Protein AF-A0A971GXN0-F1 (afdb_monomer)

Radius of gyration: 14.14 Å; Cα contacts (8 Å, |Δi|>4): 19; chains: 1; bounding box: 38×12×38 Å

Solvent-accessible surface area (backbone atoms only — not comparable to full-atom values): 3401 Å² total; per-residue (Å²): 125,65,71,60,56,55,50,52,51,51,50,50,52,48,53,52,52,49,52,50,46,53,49,38,62,73,68,70,49,57,69,68,57,53,49,51,51,49,54,54,47,51,52,51,50,50,52,47,50,52,58,60,48,61,71,68,70,79,120

Sequence (59 aa):
MENSFLLEEIKNEIEDKRKALNQLILVDADKEDILKFSIELDRLIDKYYSLKLNKKQSR

Secondary structure (DSSP, 8-state):
-HHHHHHHHHHHHHHHHHHHHHHHHHTT--HHHHHHHHHHHHHHHHHHHHHHHHTTS--

pLDDT: mean 80.1, std 12.13, range [42.78, 90.44]

Structure (mmCIF, N/CA/C/O backbone):
data_AF-A0A971GXN0-F1
#
_entry.id   AF-A0A971GXN0-F1
#
loop_
_atom_site.group_PDB
_atom_site.id
_atom_site.type_symbol
_atom_site.label_atom_id
_atom_site.label_alt_id
_atom_site.label_comp_id
_atom_site.label_asym_id
_atom_site.label_entity_id
_atom_site.label_seq_id
_atom_site.pdbx_PDB_ins_code
_atom_site.Cartn_x
_atom_site.Cartn_y
_atom_site.Cartn_z
_atom_site.occupancy
_atom_site.B_iso_or_equiv
_atom_site.auth_seq_id
_atom_site.auth_comp_id
_atom_site.auth_asym_id
_atom_site.auth_atom_id
_atom_site.pdbx_PDB_model_num
ATOM 1 N N . MET A 1 1 ? -10.366 -6.571 20.924 1.00 50.69 1 MET A N 1
ATOM 2 C CA . MET A 1 1 ? -9.030 -5.931 20.803 1.00 50.69 1 MET A CA 1
ATOM 3 C C . MET A 1 1 ? -8.477 -6.067 19.380 1.00 50.69 1 MET A C 1
ATOM 5 O O . MET A 1 1 ? -7.525 -5.374 19.054 1.00 50.69 1 MET A O 1
ATOM 9 N N . GLU A 1 2 ? -9.095 -6.878 18.508 1.00 57.03 2 GLU A N 1
ATOM 10 C CA . GLU A 1 2 ? -8.532 -7.252 17.199 1.00 57.03 2 GLU A CA 1
ATOM 11 C C . GLU A 1 2 ? -8.464 -6.147 16.133 1.00 57.03 2 GLU A C 1
ATOM 13 O O . GLU A 1 2 ? -7.547 -6.133 15.319 1.00 57.03 2 GLU A O 1
ATOM 18 N N . ASN A 1 3 ? -9.381 -5.177 16.130 1.00 61.91 3 ASN A N 1
ATOM 19 C CA . ASN A 1 3 ? -9.463 -4.223 15.013 1.00 61.91 3 ASN A CA 1
ATOM 20 C C . ASN A 1 3 ? -8.326 -3.190 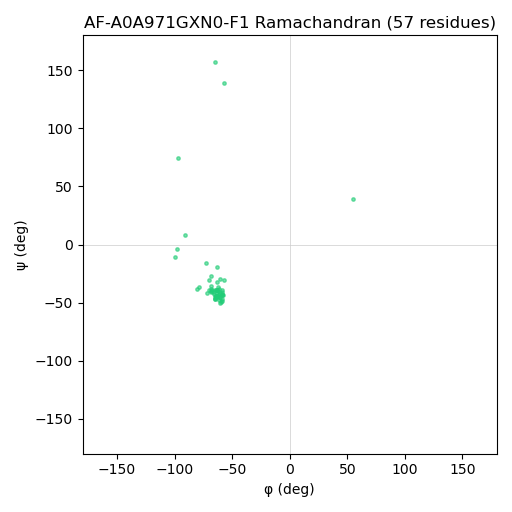14.958 1.00 61.91 3 ASN A C 1
ATOM 22 O O . ASN A 1 3 ? -8.192 -2.497 13.955 1.00 61.91 3 ASN A O 1
ATOM 26 N N . SER A 1 4 ? -7.558 -3.008 16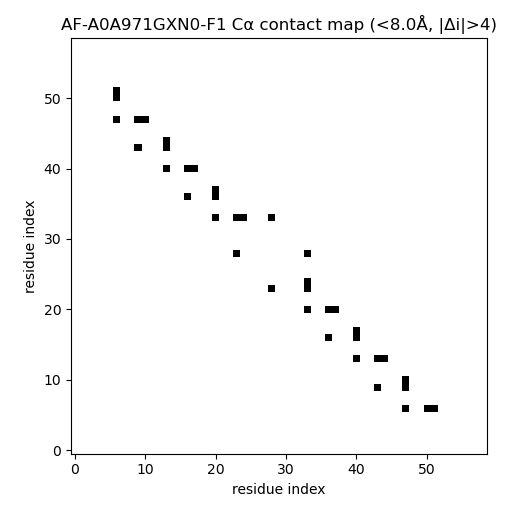.034 1.00 70.62 4 SER A N 1
ATOM 27 C CA . SER A 1 4 ? -6.411 -2.088 16.013 1.00 70.62 4 SER A CA 1
ATOM 28 C C 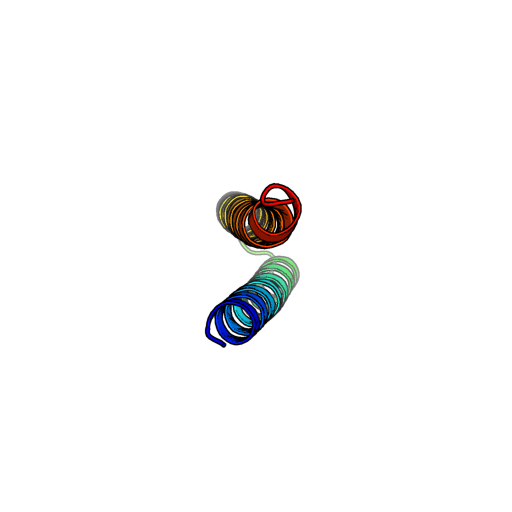. SER A 1 4 ? -5.193 -2.739 15.361 1.00 70.62 4 SER A C 1
ATOM 30 O O . SER A 1 4 ? -4.519 -2.084 14.577 1.00 70.62 4 SER A O 1
ATOM 32 N N . PHE A 1 5 ? -4.984 -4.033 15.614 1.00 76.50 5 PHE A N 1
ATOM 33 C CA . PHE A 1 5 ? -3.910 -4.820 15.011 1.00 76.50 5 PHE A CA 1
ATOM 34 C C . PHE A 1 5 ? -4.104 -4.953 13.494 1.00 76.50 5 PHE A C 1
ATOM 36 O O . PHE A 1 5 ? -3.210 -4.620 12.729 1.00 76.50 5 PHE A O 1
ATOM 43 N N . LEU A 1 6 ? -5.324 -5.284 13.054 1.00 79.31 6 LEU A N 1
ATOM 44 C CA . LEU A 1 6 ? -5.686 -5.357 11.630 1.00 79.31 6 LEU A CA 1
ATOM 45 C C . LEU A 1 6 ? -5.480 -4.035 10.873 1.00 79.31 6 LEU A C 1
ATOM 47 O O . LEU A 1 6 ? -5.057 -4.035 9.722 1.00 79.31 6 LEU A O 1
ATOM 51 N N . LEU A 1 7 ? -5.793 -2.895 11.498 1.00 80.81 7 LEU A N 1
ATOM 52 C CA . LEU A 1 7 ? -5.555 -1.587 10.879 1.00 80.81 7 LEU A CA 1
ATOM 53 C C . LEU A 1 7 ? -4.058 -1.286 10.769 1.00 80.81 7 LEU A C 1
ATOM 55 O O . LEU A 1 7 ? -3.630 -0.700 9.779 1.00 80.81 7 LEU A O 1
ATOM 59 N N . GLU A 1 8 ? -3.274 -1.669 11.773 1.00 84.62 8 GLU A N 1
ATOM 60 C CA . GLU A 1 8 ? -1.827 -1.471 11.775 1.00 84.62 8 GLU A CA 1
ATOM 61 C C . GLU A 1 8 ? -1.133 -2.354 10.730 1.00 84.62 8 GLU A C 1
ATOM 63 O O . GLU A 1 8 ? -0.292 -1.854 9.987 1.00 84.62 8 GLU A O 1
ATOM 68 N N . GLU A 1 9 ? -1.560 -3.611 10.577 1.00 86.00 9 GLU A N 1
ATOM 69 C CA . GLU A 1 9 ? -1.082 -4.499 9.510 1.00 86.00 9 GLU A CA 1
ATOM 70 C C . GLU A 1 9 ? -1.390 -3.945 8.120 1.00 86.00 9 GLU A C 1
ATOM 72 O O . GLU A 1 9 ? -0.479 -3.794 7.310 1.00 86.00 9 GLU A O 1
ATOM 77 N N . ILE A 1 10 ? -2.639 -3.542 7.859 1.00 86.38 10 ILE A N 1
ATOM 78 C CA . ILE A 1 10 ? -3.009 -2.979 6.551 1.00 86.38 10 ILE A CA 1
ATOM 79 C C . ILE A 1 10 ? -2.230 -1.688 6.278 1.00 86.38 10 ILE A C 1
ATOM 81 O O . ILE A 1 10 ? -1.832 -1.424 5.145 1.00 86.38 10 ILE A O 1
ATOM 85 N N . LYS A 1 11 ? -1.985 -0.872 7.307 1.00 86.19 11 LYS A N 1
ATOM 86 C CA . LYS A 1 11 ? -1.166 0.333 7.167 1.00 86.19 11 LYS A CA 1
ATOM 87 C C . LYS A 1 11 ? 0.281 -0.014 6.799 1.00 86.19 11 LYS A C 1
ATOM 89 O O . LYS A 1 11 ? 0.823 0.622 5.896 1.00 86.19 11 LYS A O 1
ATOM 94 N N . ASN A 1 12 ? 0.877 -1.010 7.454 1.00 89.88 12 ASN A N 1
ATOM 95 C CA . ASN A 1 12 ? 2.221 -1.484 7.123 1.00 89.88 12 ASN A CA 1
ATOM 96 C C . ASN A 1 12 ? 2.277 -2.036 5.691 1.00 89.88 12 ASN A C 1
ATOM 98 O O . ASN A 1 12 ? 3.153 -1.635 4.930 1.00 89.88 12 ASN A O 1
ATOM 102 N N . GLU A 1 13 ? 1.294 -2.840 5.271 1.00 88.31 13 GLU A N 1
ATOM 103 C CA . GLU A 1 13 ? 1.198 -3.333 3.889 1.00 88.31 13 GLU A CA 1
ATOM 104 C C . GLU A 1 13 ? 1.104 -2.194 2.860 1.00 88.31 13 GLU A C 1
ATOM 106 O O . GLU A 1 13 ? 1.746 -2.252 1.808 1.00 88.31 13 GLU A O 1
ATOM 111 N N . ILE A 1 14 ? 0.335 -1.136 3.154 1.00 89.00 14 ILE A N 1
ATOM 112 C CA . ILE A 1 14 ? 0.248 0.054 2.294 1.00 89.00 14 ILE A CA 1
ATOM 113 C C . ILE A 1 14 ? 1.614 0.745 2.197 1.00 89.00 14 ILE A C 1
ATOM 115 O O . ILE A 1 14 ? 2.017 1.142 1.102 1.00 89.00 14 ILE A O 1
ATOM 119 N N . GLU A 1 15 ? 2.335 0.904 3.310 1.00 89.88 15 GLU A N 1
ATOM 120 C CA . GLU A 1 15 ? 3.664 1.524 3.304 1.00 89.88 15 GLU A CA 1
ATOM 121 C C . GLU A 1 15 ? 4.695 0.691 2.535 1.00 89.88 15 GLU A C 1
ATOM 123 O O . GLU A 1 15 ? 5.448 1.255 1.735 1.00 89.88 15 GLU A O 1
ATOM 128 N N . ASP A 1 16 ? 4.704 -0.631 2.707 1.00 90.44 16 ASP A N 1
ATOM 129 C CA . ASP A 1 16 ? 5.608 -1.523 1.978 1.00 90.44 16 ASP A CA 1
ATOM 130 C C . ASP A 1 16 ? 5.320 -1.525 0.476 1.00 90.44 16 ASP A C 1
ATOM 132 O O . ASP A 1 16 ? 6.231 -1.312 -0.330 1.00 90.44 16 ASP A O 1
ATOM 136 N N . LYS A 1 17 ? 4.051 -1.648 0.066 1.00 86.12 17 LYS A N 1
ATOM 137 C CA . LYS A 1 17 ? 3.690 -1.546 -1.357 1.00 86.12 17 LYS A CA 1
ATOM 138 C C . LYS A 1 17 ? 3.994 -0.165 -1.933 1.00 86.12 17 LYS A C 1
ATOM 140 O O . LYS A 1 17 ? 4.370 -0.069 -3.099 1.00 86.12 17 LYS A O 1
ATOM 145 N N . ARG A 1 18 ? 3.897 0.906 -1.139 1.00 87.62 18 ARG A N 1
ATOM 146 C CA . ARG A 1 18 ? 4.228 2.266 -1.591 1.00 87.62 18 ARG A CA 1
ATOM 147 C C . ARG A 1 18 ? 5.729 2.429 -1.802 1.00 87.62 18 ARG A C 1
ATOM 149 O O . ARG A 1 18 ? 6.142 3.058 -2.775 1.00 87.62 18 ARG A O 1
ATOM 156 N N . LYS A 1 19 ? 6.551 1.836 -0.932 1.00 89.12 19 LYS A N 1
ATOM 157 C CA . LYS A 1 19 ? 8.004 1.756 -1.136 1.00 89.12 19 LYS A CA 1
ATOM 158 C C . LYS A 1 19 ? 8.342 0.940 -2.381 1.00 89.12 19 LYS A C 1
ATOM 160 O O . LYS A 1 19 ? 9.157 1.401 -3.173 1.00 89.12 19 LYS A O 1
ATOM 165 N N . ALA A 1 20 ? 7.694 -0.207 -2.585 1.00 86.75 20 ALA A N 1
ATOM 166 C CA . ALA A 1 20 ? 7.889 -1.036 -3.774 1.00 86.75 20 ALA A CA 1
ATOM 167 C C . ALA A 1 20 ? 7.513 -0.287 -5.065 1.00 86.75 20 ALA A C 1
ATOM 169 O O . ALA A 1 20 ? 8.302 -0.269 -6.003 1.00 86.75 20 ALA A O 1
ATOM 170 N N . LEU A 1 21 ? 6.373 0.413 -5.085 1.00 85.56 21 LEU A N 1
ATOM 171 C CA . LEU A 1 21 ? 5.964 1.259 -6.211 1.00 85.56 21 LEU A CA 1
ATOM 172 C C . LEU A 1 21 ? 7.002 2.356 -6.494 1.00 85.56 21 LEU A C 1
ATOM 174 O O . LEU A 1 21 ? 7.406 2.542 -7.636 1.00 85.56 21 LEU A O 1
ATOM 178 N N . ASN A 1 22 ? 7.477 3.055 -5.460 1.00 85.56 22 ASN A N 1
ATOM 179 C CA . ASN A 1 22 ? 8.512 4.077 -5.627 1.00 85.56 22 ASN A CA 1
ATOM 180 C C . ASN A 1 22 ? 9.822 3.494 -6.173 1.00 85.56 22 ASN A C 1
ATOM 182 O O . ASN A 1 22 ? 10.471 4.138 -6.989 1.00 85.56 22 ASN A O 1
ATOM 186 N N . GLN A 1 23 ? 10.212 2.290 -5.748 1.00 87.06 23 GLN A N 1
ATOM 187 C CA . GLN A 1 23 ? 11.374 1.597 -6.307 1.00 87.06 23 GLN A CA 1
ATOM 188 C C . GLN A 1 23 ? 11.152 1.242 -7.780 1.00 87.06 23 GLN A C 1
ATOM 190 O O . GLN A 1 23 ? 12.022 1.512 -8.594 1.00 87.06 23 GLN A O 1
ATOM 195 N N . LEU A 1 24 ? 9.978 0.726 -8.149 1.00 83.50 24 LEU A N 1
ATOM 196 C CA . LEU A 1 24 ? 9.642 0.438 -9.547 1.00 83.50 24 LEU A CA 1
ATOM 197 C C . LEU A 1 24 ? 9.713 1.700 -10.420 1.00 83.50 24 LEU A C 1
ATOM 199 O O . LEU A 1 24 ? 10.307 1.670 -11.492 1.00 83.50 24 LEU A O 1
ATOM 203 N N . ILE A 1 25 ? 9.198 2.829 -9.928 1.00 81.25 25 ILE A N 1
ATOM 204 C CA . ILE A 1 25 ? 9.290 4.121 -10.624 1.00 81.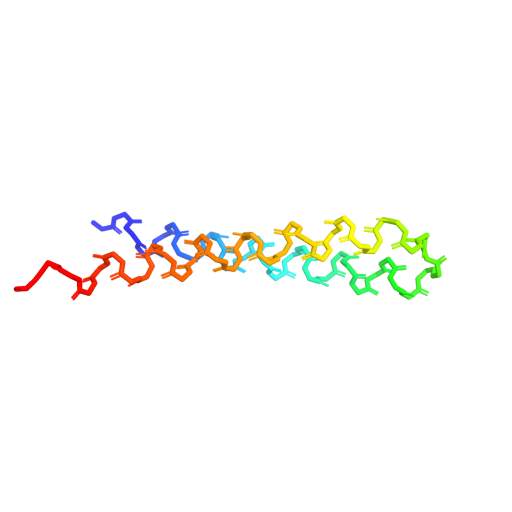25 25 ILE A CA 1
ATOM 205 C C . ILE A 1 25 ? 10.754 4.563 -10.792 1.00 81.25 25 ILE A C 1
ATOM 207 O O . ILE A 1 25 ? 11.119 5.078 -11.844 1.00 81.25 25 ILE A O 1
ATOM 211 N N . LEU A 1 26 ? 11.604 4.357 -9.778 1.00 83.12 26 LEU A N 1
ATOM 212 C CA . LEU A 1 26 ? 13.030 4.706 -9.842 1.00 83.12 26 LEU A CA 1
ATOM 213 C C . LEU A 1 26 ? 13.826 3.837 -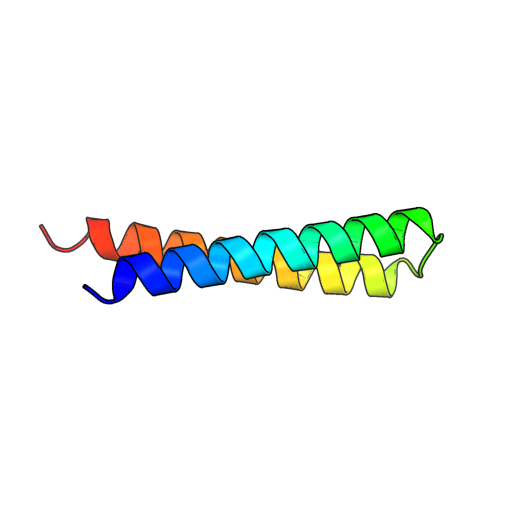10.823 1.00 83.12 26 LEU A C 1
ATOM 215 O O . LEU A 1 26 ? 14.850 4.286 -11.330 1.00 83.12 26 LEU A O 1
ATOM 219 N N . VAL A 1 27 ? 13.379 2.605 -11.069 1.00 84.12 27 VAL A N 1
ATOM 220 C CA . VAL A 1 27 ? 14.053 1.634 -11.947 1.00 84.12 27 VAL A CA 1
ATOM 221 C C . VAL A 1 27 ? 13.544 1.738 -13.398 1.00 84.12 27 VAL A C 1
ATOM 223 O O . VAL A 1 27 ? 13.912 0.920 -14.234 1.00 84.12 27 VAL A O 1
ATOM 226 N N . ASP A 1 28 ? 12.733 2.756 -13.720 1.00 77.81 28 ASP A N 1
ATOM 227 C CA . ASP A 1 28 ? 12.080 2.918 -15.032 1.00 77.81 28 ASP A CA 1
ATOM 228 C C . ASP A 1 28 ? 11.267 1.661 -15.413 1.00 77.81 28 ASP A C 1
ATOM 230 O O . ASP A 1 28 ? 11.284 1.173 -16.543 1.00 77.81 28 ASP A O 1
ATOM 234 N N . ALA A 1 29 ? 10.593 1.077 -14.413 1.00 79.62 29 ALA A N 1
ATOM 235 C CA . ALA A 1 29 ? 9.763 -0.102 -14.60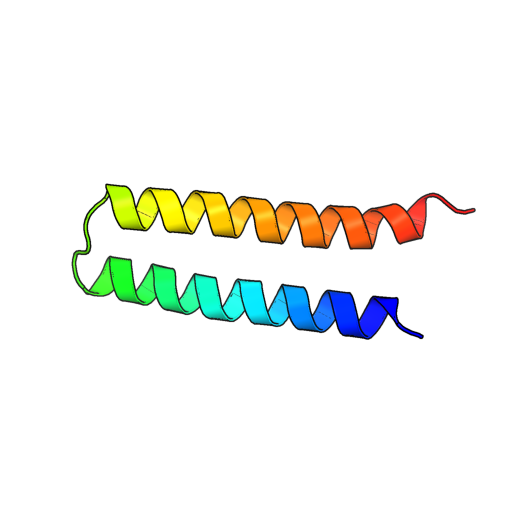6 1.00 79.62 29 ALA A CA 1
ATOM 236 C C . ALA A 1 29 ? 8.563 0.201 -15.507 1.00 79.62 29 ALA A C 1
ATOM 238 O O . ALA A 1 29 ? 8.097 1.339 -15.622 1.00 79.62 29 ALA A O 1
ATOM 239 N N . ASP A 1 30 ? 8.034 -0.858 -16.114 1.00 86.31 30 ASP A N 1
ATOM 240 C CA . ASP A 1 30 ? 6.978 -0.751 -17.103 1.00 86.31 30 ASP A CA 1
ATOM 241 C C . ASP A 1 30 ? 5.738 -0.034 -16.545 1.00 86.31 30 ASP A C 1
ATOM 243 O O . ASP A 1 30 ? 5.309 -0.249 -15.402 1.00 86.31 30 ASP A O 1
ATOM 247 N N . LYS A 1 31 ? 5.134 0.832 -17.363 1.00 83.56 31 LYS A N 1
ATOM 248 C CA . LYS A 1 31 ? 3.967 1.625 -16.950 1.00 83.56 31 LYS A CA 1
ATOM 249 C C . LYS A 1 31 ? 2.800 0.729 -16.553 1.00 83.56 31 LYS A C 1
ATOM 251 O O . LYS A 1 31 ? 2.013 1.122 -15.695 1.00 83.56 31 LYS A O 1
ATOM 256 N N . GLU A 1 32 ? 2.692 -0.457 -17.148 1.00 86.69 32 GLU A N 1
ATOM 257 C CA . GLU A 1 32 ? 1.677 -1.445 -16.780 1.00 86.69 32 GLU A CA 1
ATOM 258 C C . GLU A 1 32 ? 1.868 -1.980 -15.357 1.00 86.69 32 GLU A C 1
ATOM 260 O O . GLU A 1 32 ? 0.886 -2.138 -14.626 1.00 86.69 32 GLU A O 1
ATOM 265 N N . ASP A 1 33 ? 3.110 -2.209 -14.932 1.00 83.50 33 ASP A N 1
ATOM 266 C CA . ASP A 1 33 ? 3.407 -2.681 -13.580 1.00 83.50 33 ASP A CA 1
ATOM 267 C C . ASP A 1 33 ? 3.182 -1.572 -12.553 1.00 83.50 33 ASP A C 1
ATOM 269 O O . ASP A 1 33 ? 2.541 -1.804 -11.526 1.00 83.50 33 ASP A O 1
ATOM 273 N N . ILE A 1 34 ? 3.589 -0.338 -12.865 1.00 85.25 34 ILE A N 1
ATOM 274 C CA . ILE A 1 34 ? 3.282 0.834 -12.031 1.00 85.25 34 ILE A CA 1
ATOM 275 C C . ILE A 1 34 ? 1.761 0.999 -11.886 1.00 85.25 34 ILE A C 1
ATOM 277 O O . ILE A 1 34 ? 1.262 1.222 -10.780 1.00 85.25 34 ILE A O 1
ATOM 281 N N . LEU A 1 35 ? 1.005 0.844 -12.978 1.00 87.62 35 LEU A N 1
ATOM 282 C CA . LEU A 1 35 ? -0.451 0.963 -12.966 1.00 87.62 35 LEU A CA 1
ATOM 283 C C . LEU A 1 35 ? -1.106 -0.134 -12.114 1.00 87.62 35 LEU A C 1
ATOM 285 O O . LEU A 1 35 ? -1.969 0.168 -11.288 1.00 87.62 35 LEU A O 1
ATOM 289 N N . LYS A 1 36 ? -0.681 -1.396 -12.264 1.00 87.75 36 LYS A N 1
ATOM 290 C CA . LYS A 1 36 ? -1.177 -2.517 -11.445 1.00 87.75 36 LYS A CA 1
ATOM 291 C C . LYS A 1 36 ? -0.919 -2.284 -9.963 1.00 87.75 36 LYS A C 1
ATOM 293 O O . LYS A 1 36 ? -1.848 -2.395 -9.161 1.00 87.75 36 LYS A O 1
ATOM 298 N N . PHE A 1 37 ? 0.307 -1.900 -9.611 1.00 84.88 37 PHE A N 1
ATOM 299 C CA . PHE A 1 37 ? 0.654 -1.617 -8.224 1.00 84.88 37 PHE A CA 1
ATOM 300 C C . PHE A 1 37 ? -0.145 -0.432 -7.674 1.00 84.88 37 PHE A C 1
ATOM 302 O O . PHE A 1 37 ? -0.596 -0.505 -6.533 1.00 84.88 37 PHE A O 1
ATOM 309 N N . SER A 1 38 ? -0.382 0.617 -8.469 1.00 85.69 38 SER A N 1
ATOM 310 C CA . SER A 1 38 ? -1.219 1.754 -8.062 1.00 85.69 38 SER A CA 1
ATOM 311 C C . SER A 1 38 ? -2.650 1.318 -7.743 1.00 85.69 38 SER A C 1
ATOM 313 O O . SER A 1 38 ? -3.177 1.683 -6.696 1.00 85.69 38 SER A O 1
ATOM 315 N N . ILE A 1 39 ? -3.266 0.494 -8.599 1.00 89.75 39 ILE A N 1
ATOM 316 C CA . ILE A 1 39 ? -4.634 -0.012 -8.395 1.00 89.75 39 ILE A CA 1
ATOM 317 C C . ILE A 1 39 ? -4.718 -0.887 -7.137 1.00 89.75 39 ILE A C 1
ATOM 319 O O . ILE A 1 39 ? -5.684 -0.800 -6.377 1.00 89.75 39 ILE A O 1
ATOM 323 N N . GLU A 1 40 ? -3.723 -1.742 -6.898 1.00 88.88 40 GLU A N 1
ATOM 324 C CA . GLU A 1 40 ? -3.666 -2.545 -5.674 1.00 88.88 40 GLU A CA 1
ATOM 325 C C . GLU A 1 40 ? -3.506 -1.685 -4.416 1.00 88.88 40 GLU A C 1
ATOM 327 O O . GLU A 1 40 ? -4.124 -1.982 -3.391 1.00 88.88 40 GLU A O 1
ATOM 332 N N . LEU A 1 41 ? -2.705 -0.621 -4.493 1.00 88.25 41 LEU A N 1
ATOM 333 C CA . LEU A 1 41 ? -2.503 0.307 -3.385 1.00 88.25 41 LEU A CA 1
ATOM 334 C C . LEU A 1 41 ? -3.804 1.035 -3.032 1.00 88.25 41 LEU A C 1
ATOM 336 O O . LEU A 1 41 ? -4.177 1.083 -1.861 1.00 88.25 41 LEU A O 1
ATOM 340 N N . ASP A 1 42 ? -4.531 1.520 -4.042 1.00 88.12 42 ASP A N 1
ATOM 341 C CA . ASP A 1 42 ? -5.847 2.148 -3.879 1.00 88.12 42 ASP A CA 1
ATOM 342 C C . ASP A 1 42 ? -6.852 1.202 -3.211 1.00 88.12 42 ASP A C 1
ATOM 344 O O . ASP A 1 42 ? -7.536 1.583 -2.263 1.00 88.12 42 ASP A O 1
ATOM 348 N N . ARG A 1 43 ? -6.893 -0.072 -3.623 1.00 89.81 43 ARG A N 1
ATOM 349 C CA . ARG A 1 43 ? -7.773 -1.080 -3.001 1.00 89.81 43 ARG A CA 1
ATOM 350 C C . ARG A 1 43 ? -7.434 -1.340 -1.535 1.00 89.81 43 ARG A C 1
ATOM 352 O O . ARG A 1 43 ? -8.340 -1.533 -0.725 1.00 89.81 43 ARG A O 1
ATOM 359 N N . LEU A 1 44 ? -6.150 -1.368 -1.180 1.00 86.19 44 LEU A N 1
ATOM 360 C CA . LEU A 1 44 ? -5.721 -1.540 0.211 1.00 86.19 44 LEU A CA 1
ATOM 361 C C . LEU A 1 44 ? -6.082 -0.328 1.067 1.00 86.19 44 LEU A C 1
ATOM 363 O O . LEU A 1 44 ? -6.554 -0.495 2.193 1.00 86.19 44 LEU A O 1
ATOM 367 N N . ILE A 1 45 ? -5.921 0.878 0.521 1.00 86.38 45 ILE A N 1
ATOM 368 C CA . ILE A 1 45 ? -6.359 2.115 1.166 1.00 86.38 45 ILE A CA 1
ATOM 369 C C . ILE A 1 45 ? -7.876 2.085 1.373 1.00 86.38 45 ILE A C 1
ATOM 371 O O . ILE A 1 45 ? -8.339 2.328 2.487 1.00 86.38 45 ILE A O 1
ATOM 375 N N . ASP A 1 46 ? -8.653 1.725 0.354 1.00 87.62 46 ASP A N 1
ATOM 376 C CA . ASP A 1 46 ? -10.109 1.626 0.467 1.00 87.62 46 ASP A CA 1
ATOM 377 C C . ASP A 1 46 ? -10.525 0.621 1.552 1.00 87.62 46 ASP A C 1
ATOM 379 O O . ASP A 1 46 ? -11.336 0.936 2.425 1.00 87.62 46 ASP A O 1
ATOM 383 N N . LYS A 1 47 ? -9.872 -0.548 1.601 1.00 85.75 47 LYS A N 1
ATOM 384 C CA . LYS A 1 47 ? -10.090 -1.558 2.646 1.00 85.75 47 LYS A CA 1
ATOM 385 C C .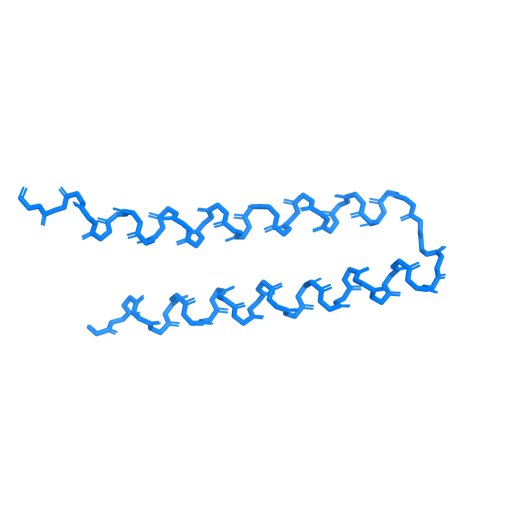 LYS A 1 47 ? -9.757 -1.021 4.042 1.00 85.75 47 LYS A C 1
ATOM 387 O O . LYS A 1 47 ? -10.528 -1.238 4.980 1.00 85.75 47 LYS A O 1
ATOM 392 N N . TYR A 1 48 ? -8.653 -0.285 4.186 1.00 86.56 48 TYR A N 1
ATOM 393 C CA . TYR A 1 48 ? -8.267 0.372 5.437 1.00 86.56 48 TYR A CA 1
ATOM 394 C C . TYR A 1 48 ? -9.327 1.377 5.901 1.00 86.56 48 TYR A C 1
ATOM 396 O O . TYR A 1 48 ? -9.766 1.348 7.055 1.00 86.56 48 TYR A O 1
ATOM 404 N N . TYR A 1 49 ? -9.775 2.255 5.001 1.00 82.56 49 TYR A N 1
ATOM 405 C CA . TYR A 1 49 ? -10.798 3.249 5.311 1.00 82.56 49 TYR A CA 1
ATOM 406 C C . TYR A 1 49 ? -12.151 2.602 5.596 1.00 82.56 49 TYR A C 1
ATOM 408 O O . TYR A 1 49 ? -12.783 2.988 6.574 1.00 82.56 49 TYR A O 1
ATOM 416 N N . SER A 1 50 ? -12.556 1.582 4.842 1.00 84.12 50 SER A N 1
ATOM 417 C CA . SER A 1 50 ? -13.787 0.817 5.061 1.00 84.12 50 SER A CA 1
ATOM 418 C C . SER A 1 50 ? -13.816 0.125 6.428 1.00 84.12 50 SER A C 1
ATOM 420 O O . SER A 1 50 ? -14.830 0.180 7.131 1.00 84.12 50 SER A O 1
ATOM 422 N N . LEU A 1 51 ? -12.696 -0.461 6.867 1.00 81.50 51 LEU A N 1
ATOM 423 C CA . LEU A 1 51 ? -12.557 -1.034 8.213 1.00 81.50 51 LEU A CA 1
ATOM 424 C C . LEU A 1 51 ? -12.590 0.045 9.303 1.00 81.50 51 LEU A C 1
ATOM 426 O O . LEU A 1 51 ? -13.210 -0.132 10.356 1.00 81.50 51 LEU A O 1
ATOM 430 N N . LYS A 1 52 ? -11.967 1.198 9.043 1.00 78.06 52 LYS A N 1
ATOM 431 C CA . LYS A 1 52 ? -11.991 2.350 9.950 1.00 78.06 52 LYS A CA 1
ATOM 432 C C . LYS A 1 52 ? -13.386 2.985 10.052 1.00 78.06 52 LYS A C 1
ATOM 434 O O . LYS A 1 52 ? -13.756 3.442 11.133 1.00 78.06 52 LYS A O 1
ATOM 439 N N . LEU A 1 53 ? -14.158 3.011 8.963 1.00 72.75 53 LEU A N 1
ATOM 440 C CA . LEU A 1 53 ? -15.504 3.592 8.897 1.00 72.75 53 LEU A CA 1
ATOM 441 C C . LEU A 1 53 ? -16.570 2.674 9.498 1.00 72.75 53 LEU A C 1
ATOM 443 O O . LEU A 1 53 ? -17.454 3.173 10.190 1.00 72.75 53 LEU A O 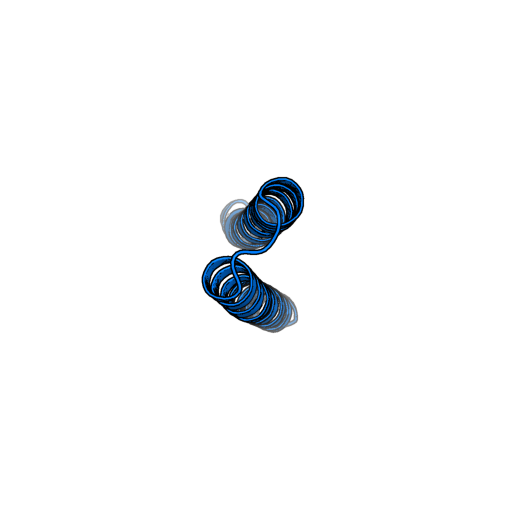1
ATOM 447 N N . ASN A 1 54 ? -16.449 1.351 9.329 1.00 62.66 54 ASN A N 1
ATOM 448 C CA . ASN A 1 54 ? -17.328 0.372 9.986 1.00 62.66 54 ASN A CA 1
ATOM 449 C C . ASN A 1 54 ? -17.320 0.516 11.520 1.00 62.66 54 ASN A C 1
ATOM 451 O O . ASN A 1 54 ? -18.345 0.336 12.171 1.00 62.66 54 ASN A O 1
ATOM 455 N N . LYS A 1 55 ? -16.203 0.956 12.116 1.00 58.25 55 LYS A N 1
ATOM 456 C CA . LYS A 1 55 ? -16.131 1.312 13.547 1.00 58.25 55 LYS A CA 1
ATOM 457 C C . LYS A 1 55 ? -17.030 2.492 13.951 1.00 58.25 55 LYS A C 1
ATOM 459 O O . LYS A 1 55 ? -17.278 2.667 15.140 1.00 58.25 55 LYS A O 1
ATOM 464 N N . LYS A 1 56 ? -17.471 3.331 13.008 1.00 53.88 56 LYS A N 1
ATOM 465 C CA . LYS A 1 56 ? -18.180 4.595 13.278 1.00 53.88 56 LYS A CA 1
ATOM 466 C C . LYS A 1 56 ? -19.705 4.499 13.123 1.00 53.88 56 LYS A C 1
ATOM 468 O O . LYS A 1 56 ? -20.385 5.432 13.534 1.00 53.88 56 LYS A O 1
ATOM 473 N N . GLN A 1 57 ? -20.230 3.405 12.560 1.00 50.31 57 GLN A N 1
ATOM 474 C CA . GLN A 1 57 ? -21.669 3.218 12.299 1.00 50.31 57 GLN A CA 1
ATOM 475 C C . GLN A 1 57 ? -22.421 2.394 13.356 1.00 50.31 57 GLN A C 1
ATOM 477 O O . GLN A 1 57 ? -23.640 2.305 13.285 1.00 50.31 57 GLN A O 1
ATOM 482 N N . SER A 1 58 ? -21.740 1.842 14.363 1.00 45.91 58 SER A N 1
ATOM 483 C CA . SER A 1 58 ? -22.405 1.199 15.503 1.00 45.91 58 SER A CA 1
ATOM 484 C C . SER A 1 58 ? -22.491 2.186 16.671 1.00 45.91 58 SER A C 1
ATOM 486 O O . SER A 1 58 ? -21.703 2.104 17.615 1.00 45.91 58 SER A O 1
ATOM 488 N N . ARG A 1 59 ? -23.390 3.170 16.583 1.00 42.78 59 ARG A N 1
ATOM 489 C CA . ARG A 1 59 ? -23.752 4.048 17.701 1.00 42.78 59 ARG A CA 1
ATOM 490 C C . ARG A 1 59 ? -25.244 4.318 17.707 1.00 42.78 59 ARG A C 1
ATOM 492 O O . ARG A 1 59 ? -25.785 4.521 16.600 1.00 42.78 59 ARG A O 1
#

Foldseek 3Di:
DPLVVVLVVLVVVLVVLVVVLVVCVVVVHDPVVNVVSVVVSVVSVVVSVVSVVVVVPPD

Nearest PDB structures (foldseek):
  6b87-assembly2_B-3  TM=9.973E-01  e=6.267E-01  synthetic construct
  6b87-assembly1_A-2  TM=9.932E-01  e=6.267E-01  synthetic construct
  5lcy-assembly1_C  TM=9.77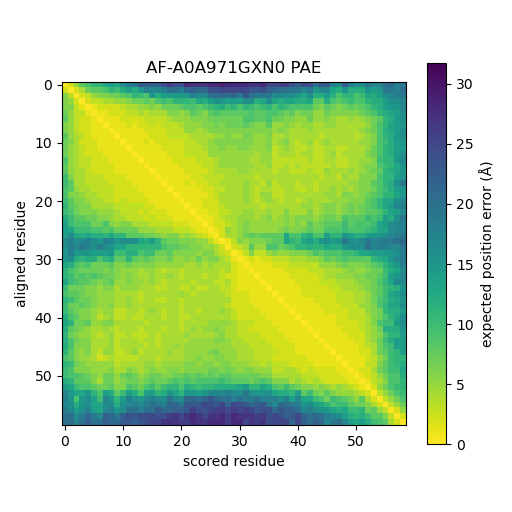1E-01  e=1.073E+00  Salmonella enterica subsp. enterica serovar Typhimurium
  8cwy-assembly1_B  TM=9.597E-01  e=1.073E+00  synthetic construct
  2hh7-assembly1_A  TM=9.407E-01  e=1.073E+00  Mycobacterium tuberculosis

Mean predicted aligned error: 7.17 Å